Protein AF-A0A3D0Y1K2-F1 (afdb_monomer_lite)

Structure (mmCIF, N/CA/C/O backbone):
data_AF-A0A3D0Y1K2-F1
#
_entry.id   AF-A0A3D0Y1K2-F1
#
loop_
_atom_site.group_PDB
_atom_site.id
_atom_site.type_symbol
_atom_site.label_atom_id
_atom_site.label_alt_id
_atom_site.label_comp_id
_atom_site.label_asym_id
_atom_site.label_entity_id
_atom_site.label_seq_id
_atom_site.pdbx_PDB_ins_code
_atom_site.Cartn_x
_atom_site.Cartn_y
_atom_site.Cartn_z
_atom_site.occupancy
_atom_site.B_iso_or_equiv
_atom_site.auth_seq_id
_atom_site.auth_comp_id
_atom_site.auth_asym_id
_atom_site.auth_atom_id
_atom_site.pdbx_PDB_model_num
ATOM 1 N N . MET A 1 1 ? 32.685 -12.974 -4.811 1.00 42.50 1 MET A N 1
ATOM 2 C CA . MET A 1 1 ? 31.523 -12.061 -4.774 1.00 42.50 1 MET A CA 1
ATOM 3 C C . MET A 1 1 ? 31.584 -11.250 -6.060 1.00 42.50 1 MET A C 1
ATOM 5 O O . MET A 1 1 ? 32.335 -10.287 -6.127 1.00 42.50 1 MET A O 1
ATOM 9 N N . ASP A 1 2 ? 30.944 -11.760 -7.113 1.00 38.69 2 ASP A N 1
ATOM 10 C CA . ASP A 1 2 ? 31.126 -11.332 -8.507 1.00 38.69 2 ASP A CA 1
ATOM 11 C C . ASP A 1 2 ? 30.482 -9.974 -8.818 1.00 38.69 2 ASP A C 1
ATOM 13 O O . ASP A 1 2 ? 29.317 -9.743 -8.491 1.00 38.69 2 ASP A O 1
ATOM 17 N N . GLY A 1 3 ? 31.211 -9.114 -9.543 1.00 36.44 3 GLY A N 1
ATOM 18 C CA . GLY A 1 3 ? 30.801 -7.760 -9.958 1.00 36.44 3 GLY A CA 1
ATOM 19 C C . GLY A 1 3 ? 29.517 -7.667 -10.800 1.00 36.44 3 GLY A C 1
ATOM 20 O O . GLY A 1 3 ? 29.002 -6.575 -11.022 1.00 36.44 3 GLY A O 1
ATOM 21 N N . LYS A 1 4 ? 28.933 -8.802 -11.200 1.00 31.61 4 LYS A N 1
ATOM 22 C CA . LYS A 1 4 ? 27.614 -8.866 -11.850 1.00 31.61 4 LYS A CA 1
ATOM 23 C C . LYS A 1 4 ? 26.463 -8.522 -10.896 1.00 31.61 4 LYS A C 1
ATOM 25 O O . LYS A 1 4 ? 25.456 -7.969 -11.329 1.00 31.61 4 LYS A O 1
ATOM 30 N N . TYR A 1 5 ? 26.610 -8.806 -9.597 1.00 30.00 5 TYR A N 1
ATOM 31 C CA . TYR A 1 5 ? 25.594 -8.463 -8.593 1.00 30.00 5 TYR A CA 1
ATOM 32 C C . TYR A 1 5 ? 25.534 -6.955 -8.327 1.00 30.00 5 TYR A C 1
ATOM 34 O O . TYR A 1 5 ? 24.444 -6.418 -8.156 1.00 30.00 5 TYR A O 1
ATOM 42 N N . SER A 1 6 ? 26.670 -6.250 -8.355 1.00 34.78 6 SER A N 1
ATOM 43 C CA . SER A 1 6 ? 26.708 -4.790 -8.189 1.00 34.78 6 SER A CA 1
ATOM 44 C C . SER A 1 6 ? 26.124 -4.036 -9.384 1.00 34.78 6 SER A C 1
ATOM 46 O O . SER A 1 6 ? 25.483 -3.006 -9.191 1.00 34.78 6 SER A O 1
ATOM 48 N N . GLU A 1 7 ? 26.287 -4.550 -10.607 1.00 32.88 7 GLU A N 1
ATOM 49 C CA . GLU A 1 7 ? 25.698 -3.947 -11.811 1.00 32.88 7 GLU A CA 1
ATOM 50 C C . GLU A 1 7 ? 24.175 -4.121 -11.849 1.00 32.88 7 GLU A C 1
ATOM 52 O O . GLU A 1 7 ? 23.456 -3.154 -12.095 1.00 32.88 7 GLU A O 1
ATOM 57 N N . LEU A 1 8 ? 23.662 -5.313 -11.516 1.00 29.84 8 LEU A N 1
ATOM 58 C CA . LEU A 1 8 ? 22.218 -5.555 -11.397 1.00 29.84 8 LEU A CA 1
ATOM 59 C C . LEU A 1 8 ? 21.585 -4.733 -10.265 1.00 29.84 8 LEU A C 1
ATOM 61 O O . LEU A 1 8 ? 20.495 -4.189 -10.441 1.00 29.84 8 LEU A O 1
ATOM 65 N N . PHE A 1 9 ? 22.282 -4.584 -9.134 1.00 35.34 9 PHE A N 1
ATOM 66 C CA . PHE A 1 9 ? 21.847 -3.732 -8.025 1.00 35.34 9 PHE A CA 1
ATOM 67 C C . PHE A 1 9 ? 21.816 -2.250 -8.431 1.00 35.34 9 PHE A C 1
ATOM 69 O O . PHE A 1 9 ? 20.840 -1.551 -8.164 1.00 35.34 9 PHE A O 1
ATOM 76 N N . GLY A 1 10 ? 22.838 -1.782 -9.154 1.00 33.09 10 GLY A N 1
ATOM 77 C CA . GLY A 1 10 ? 22.889 -0.430 -9.709 1.00 33.09 10 GLY A CA 1
ATOM 78 C C . GLY A 1 10 ? 21.760 -0.156 -10.704 1.00 33.09 10 GLY A C 1
ATOM 79 O O . GLY A 1 10 ? 21.076 0.859 -10.584 1.00 33.09 10 GLY A O 1
ATOM 80 N N . ILE A 1 11 ? 21.500 -1.079 -11.635 1.00 39.59 11 ILE A N 1
ATOM 81 C CA . ILE A 1 11 ? 20.407 -0.962 -12.613 1.00 39.59 11 ILE A CA 1
ATOM 82 C C . ILE A 1 11 ? 19.048 -0.967 -11.903 1.00 39.59 11 ILE A C 1
ATOM 84 O O . ILE A 1 11 ? 18.224 -0.097 -12.178 1.00 39.59 11 ILE A O 1
ATOM 88 N N . TYR A 1 12 ? 18.816 -1.866 -10.941 1.00 42.97 12 TYR A N 1
ATOM 89 C CA . TYR A 1 12 ? 17.579 -1.896 -10.150 1.00 42.97 12 TYR A CA 1
ATOM 90 C C . TYR A 1 12 ? 17.333 -0.573 -9.412 1.00 42.97 12 TYR A C 1
ATOM 92 O O . TYR A 1 12 ? 16.248 0.002 -9.514 1.00 42.97 12 TYR A O 1
ATOM 100 N N . HIS A 1 13 ? 18.353 -0.034 -8.739 1.00 47.56 13 HIS A N 1
ATOM 101 C CA . HIS A 1 13 ? 18.246 1.240 -8.031 1.00 47.56 13 HIS A CA 1
ATOM 102 C C . HIS A 1 13 ? 18.029 2.425 -8.974 1.00 47.56 13 HIS A C 1
ATOM 104 O O . HIS A 1 13 ? 17.196 3.281 -8.684 1.00 47.56 13 HIS A O 1
ATOM 110 N N . VAL A 1 14 ? 18.713 2.471 -10.118 1.00 53.94 14 VAL A N 1
ATOM 111 C CA . VAL A 1 14 ? 18.511 3.524 -11.124 1.00 53.94 14 VAL A CA 1
ATOM 112 C C . VAL A 1 14 ? 17.101 3.451 -11.706 1.00 53.94 14 VAL A C 1
ATOM 114 O O . VAL A 1 14 ? 16.451 4.484 -11.835 1.00 53.94 14 VAL A O 1
ATOM 117 N N . THR A 1 15 ? 16.582 2.253 -11.978 1.00 55.91 15 THR A N 1
ATOM 118 C CA . THR A 1 15 ? 15.225 2.065 -12.517 1.00 55.91 15 THR A CA 1
ATOM 119 C C . THR A 1 15 ? 14.158 2.425 -11.480 1.00 55.91 15 THR A C 1
ATOM 121 O O . THR A 1 15 ? 13.208 3.129 -11.811 1.00 55.91 15 THR A O 1
ATOM 124 N N . LYS A 1 16 ? 14.351 2.046 -10.207 1.00 58.00 16 LYS A N 1
ATOM 125 C CA . LYS A 1 16 ? 13.489 2.436 -9.077 1.00 58.00 16 LYS A CA 1
ATOM 126 C C . LYS A 1 16 ? 13.491 3.950 -8.864 1.00 58.00 16 LYS A C 1
ATOM 128 O O . LYS A 1 16 ? 12.425 4.542 -8.742 1.00 58.00 16 LYS A O 1
ATOM 133 N N . ILE A 1 17 ? 14.662 4.592 -8.885 1.00 59.19 17 ILE A N 1
ATOM 134 C CA . ILE A 1 17 ? 14.792 6.051 -8.750 1.00 59.19 17 ILE A CA 1
ATOM 135 C C . ILE A 1 17 ? 14.181 6.766 -9.954 1.00 59.19 17 ILE A C 1
ATOM 137 O O . ILE A 1 17 ? 13.518 7.777 -9.770 1.00 59.19 17 ILE A O 1
ATOM 141 N N . LEU A 1 18 ? 14.381 6.277 -11.178 1.00 57.16 18 LEU A N 1
ATOM 142 C CA . LEU A 1 18 ? 13.796 6.880 -12.376 1.00 57.16 18 LEU A CA 1
ATOM 143 C C . LEU A 1 18 ? 12.280 6.709 -12.408 1.00 57.16 18 LEU A C 1
ATOM 145 O O . LEU A 1 18 ? 11.594 7.669 -12.736 1.00 57.16 18 LEU A O 1
ATOM 149 N N . PHE A 1 19 ? 11.749 5.546 -12.024 1.00 61.31 19 PHE A N 1
ATOM 150 C CA . PHE A 1 19 ? 10.309 5.325 -11.904 1.00 61.31 19 PHE A CA 1
ATOM 151 C C . PHE A 1 19 ? 9.715 6.220 -10.817 1.00 61.31 19 PHE A C 1
ATOM 153 O O . PHE A 1 19 ? 8.786 6.971 -11.088 1.00 61.31 19 PHE A O 1
ATOM 160 N N . GLN A 1 20 ? 10.314 6.232 -9.625 1.00 57.66 20 GLN A N 1
ATOM 161 C CA . GLN A 1 20 ? 9.887 7.088 -8.525 1.00 57.66 20 GLN A CA 1
ATOM 162 C C . GLN A 1 20 ? 9.961 8.573 -8.905 1.00 57.66 20 GLN A C 1
ATOM 164 O O . GLN A 1 20 ? 8.974 9.275 -8.741 1.00 57.66 20 GLN A O 1
ATOM 169 N N . LYS A 1 21 ? 11.052 9.037 -9.530 1.00 60.78 21 LYS A N 1
ATOM 170 C CA . LYS A 1 21 ? 11.165 10.410 -10.052 1.00 60.78 21 LYS A CA 1
ATOM 171 C C . LYS A 1 21 ? 10.165 10.703 -11.161 1.00 60.78 21 LYS A C 1
ATOM 173 O O . LYS A 1 21 ? 9.734 11.838 -11.280 1.00 60.78 21 LYS A O 1
ATOM 178 N N . THR A 1 22 ? 9.825 9.727 -11.997 1.00 56.78 22 THR A N 1
ATOM 179 C CA . THR A 1 22 ? 8.856 9.898 -13.089 1.00 56.78 22 THR A CA 1
ATOM 180 C C . THR A 1 22 ? 7.454 10.039 -12.519 1.00 56.78 22 THR A C 1
ATOM 182 O O . THR A 1 22 ? 6.748 10.968 -12.876 1.00 56.78 22 THR A O 1
ATOM 185 N N . ILE A 1 23 ? 7.090 9.198 -11.561 1.00 54.88 23 ILE A N 1
ATOM 186 C CA . ILE A 1 23 ? 5.836 9.280 -10.818 1.00 54.88 23 ILE A CA 1
ATOM 187 C C . ILE A 1 23 ? 5.748 10.581 -10.007 1.00 54.88 23 ILE A C 1
ATOM 189 O O . ILE A 1 23 ? 4.752 11.289 -10.106 1.00 54.88 23 ILE A O 1
ATOM 193 N N . GLU A 1 24 ? 6.788 10.932 -9.244 1.00 51.69 24 GLU A N 1
ATOM 194 C CA . GLU A 1 24 ? 6.860 12.179 -8.467 1.00 51.69 24 GLU A CA 1
ATOM 195 C C . GLU A 1 24 ? 6.761 13.408 -9.381 1.00 51.69 24 GLU A C 1
ATOM 197 O O . GLU A 1 24 ? 6.113 14.391 -9.030 1.00 51.69 24 GLU A O 1
ATOM 202 N N . ARG A 1 25 ? 7.357 13.341 -10.579 1.00 50.62 25 ARG A N 1
ATOM 203 C CA . ARG A 1 25 ? 7.307 14.404 -11.593 1.00 50.62 25 ARG A CA 1
ATOM 204 C C . ARG A 1 25 ? 5.973 14.471 -12.332 1.00 50.62 25 ARG A C 1
ATOM 206 O O . ARG A 1 25 ? 5.606 15.550 -12.785 1.00 50.62 25 ARG A O 1
ATOM 213 N N . ILE A 1 26 ? 5.268 13.351 -12.468 1.00 49.97 26 ILE A N 1
ATOM 214 C CA . ILE A 1 26 ? 3.915 13.309 -13.029 1.00 49.97 26 ILE A CA 1
ATOM 215 C C . ILE A 1 26 ? 2.890 13.764 -11.971 1.00 49.97 26 ILE A C 1
ATOM 217 O O . ILE A 1 26 ? 1.889 14.373 -12.329 1.00 49.97 26 ILE A O 1
ATOM 221 N N . GLY A 1 27 ? 3.190 13.621 -10.678 1.00 44.34 27 GLY A N 1
ATOM 222 C CA . GLY A 1 27 ? 2.436 14.226 -9.582 1.00 44.34 27 GLY A CA 1
ATOM 223 C C . GLY A 1 27 ? 1.084 13.561 -9.300 1.00 44.34 27 GLY A C 1
ATOM 224 O O . GLY A 1 27 ? 0.522 12.833 -10.118 1.00 44.34 27 GLY A O 1
ATOM 225 N N . LYS A 1 28 ? 0.534 13.853 -8.114 1.00 48.94 28 LYS A N 1
ATOM 226 C CA . LYS A 1 28 ? -0.783 13.382 -7.631 1.00 48.94 28 LYS A CA 1
ATOM 227 C C . LYS A 1 28 ? -1.957 13.816 -8.529 1.00 48.94 28 LYS A C 1
ATOM 229 O O . LYS A 1 28 ? -3.050 13.277 -8.412 1.00 48.94 28 LYS A O 1
ATOM 234 N N . GLU A 1 29 ? -1.729 14.811 -9.384 1.00 49.06 29 GLU A N 1
ATOM 235 C CA . GLU A 1 29 ? -2.729 15.427 -10.262 1.00 49.06 29 GLU A CA 1
ATOM 236 C C . GLU A 1 29 ? -2.992 14.621 -11.542 1.00 49.06 29 GLU A C 1
ATOM 238 O O . GLU A 1 29 ? -4.032 14.808 -12.163 1.00 49.06 29 GLU A O 1
ATOM 243 N N . ASN A 1 30 ? -2.089 13.709 -11.921 1.00 52.59 30 ASN A N 1
ATOM 244 C CA . ASN A 1 30 ? -2.164 12.994 -13.201 1.00 52.59 30 ASN A CA 1
ATOM 245 C C . ASN A 1 30 ? -2.445 11.489 -13.079 1.00 52.59 30 ASN A C 1
ATOM 247 O O . ASN A 1 30 ? -2.667 10.838 -14.097 1.00 52.59 30 ASN A O 1
ATOM 251 N N . PHE A 1 31 ? -2.441 10.927 -11.868 1.00 59.47 31 PHE A N 1
ATOM 252 C CA . PHE A 1 31 ? -2.806 9.529 -11.644 1.00 59.47 31 PHE A CA 1
ATOM 253 C C . PHE A 1 31 ? -3.871 9.438 -10.562 1.00 59.47 31 PHE A C 1
ATOM 255 O O . PHE A 1 31 ? -3.573 9.414 -9.367 1.00 59.47 31 PHE A O 1
ATOM 262 N N . ASP A 1 32 ? -5.127 9.401 -10.998 1.00 75.00 32 ASP A N 1
ATOM 263 C CA . ASP A 1 32 ? -6.235 9.068 -10.121 1.00 75.00 32 ASP A CA 1
ATOM 264 C C . ASP A 1 32 ? -6.125 7.612 -9.626 1.00 75.00 32 ASP A C 1
ATOM 266 O O . ASP A 1 32 ? -5.376 6.783 -10.153 1.00 75.00 32 ASP A O 1
ATOM 270 N N . TYR A 1 33 ? -6.870 7.315 -8.564 1.00 82.88 33 TYR A N 1
ATOM 271 C CA . TYR A 1 33 ? -6.833 6.016 -7.899 1.00 82.88 33 TYR A CA 1
ATOM 272 C C . TYR A 1 33 ? -7.187 4.854 -8.841 1.00 82.88 33 TYR A C 1
ATOM 274 O O . TYR A 1 33 ? -6.547 3.806 -8.762 1.00 82.88 33 TYR A O 1
ATOM 282 N N . ASP A 1 34 ? -8.143 5.042 -9.752 1.00 85.44 34 ASP A N 1
ATOM 283 C CA . ASP A 1 34 ? -8.619 3.982 -10.644 1.00 85.44 34 ASP A CA 1
ATOM 284 C C . ASP A 1 34 ? -7.578 3.682 -11.732 1.00 85.44 34 ASP A C 1
ATOM 286 O O . ASP A 1 34 ? -7.300 2.519 -12.033 1.00 85.44 34 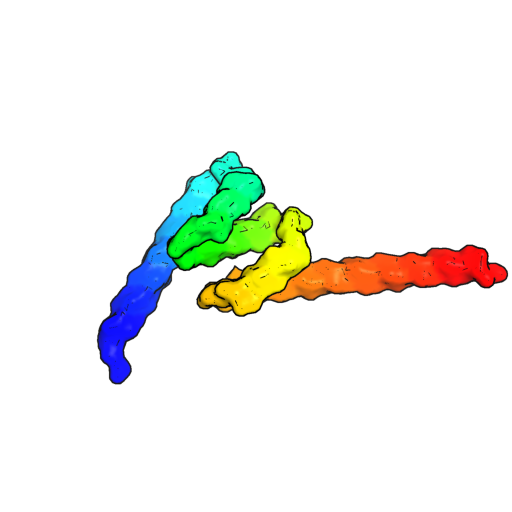ASP A O 1
ATOM 290 N N . THR A 1 35 ? -6.904 4.717 -12.242 1.00 80.50 35 THR A N 1
ATOM 291 C CA . THR A 1 35 ? -5.756 4.554 -13.145 1.00 80.50 35 THR A CA 1
ATOM 292 C C . THR A 1 35 ? -4.622 3.762 -12.481 1.00 80.50 35 THR A C 1
ATOM 294 O O . THR A 1 35 ? -4.037 2.869 -13.098 1.00 80.50 35 THR A O 1
ATOM 297 N N . LEU A 1 36 ? -4.322 4.037 -11.206 1.00 82.25 36 LEU A N 1
ATOM 298 C CA . LEU A 1 36 ? -3.302 3.293 -10.458 1.00 82.25 36 LEU A CA 1
ATOM 299 C C . LEU A 1 36 ? -3.699 1.834 -10.208 1.00 82.25 36 LEU A C 1
ATOM 301 O O .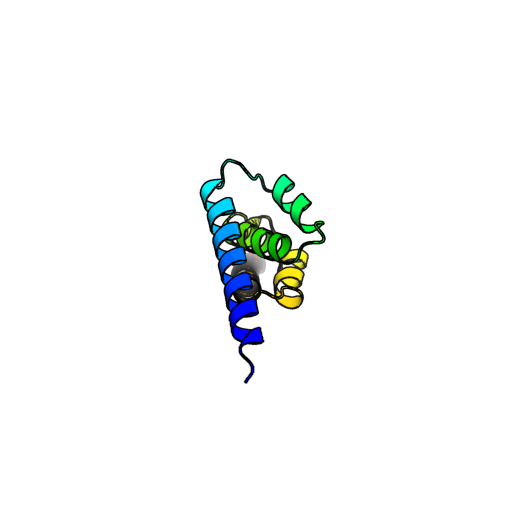 LEU A 1 36 ? -2.831 0.964 -10.262 1.00 82.25 36 LEU A O 1
ATOM 305 N N . LEU A 1 37 ? -4.982 1.542 -9.975 1.00 87.44 37 LEU A N 1
ATOM 306 C CA . LEU A 1 37 ? -5.454 0.158 -9.883 1.00 87.44 37 LEU A CA 1
ATOM 307 C C . LEU A 1 37 ? -5.194 -0.612 -11.180 1.00 87.44 37 LEU A C 1
ATOM 309 O O . LEU A 1 37 ? -4.720 -1.743 -11.117 1.00 87.44 37 LEU A O 1
ATOM 313 N N . GLY A 1 38 ? -5.404 0.016 -12.341 1.00 81.25 38 GLY A N 1
ATOM 314 C CA . GLY A 1 38 ? -5.094 -0.596 -13.637 1.00 81.25 38 GLY A CA 1
ATOM 315 C C . GLY A 1 38 ? -3.619 -0.991 -13.787 1.00 81.25 38 GLY A C 1
ATOM 316 O O . GLY A 1 38 ? -3.304 -2.023 -14.377 1.00 81.25 38 GLY A O 1
ATOM 317 N N . PHE A 1 39 ? -2.689 -0.235 -13.195 1.00 80.50 39 PHE A N 1
ATOM 318 C CA . PHE A 1 39 ? -1.267 -0.595 -13.224 1.00 80.50 39 PHE A CA 1
ATOM 319 C C . PHE A 1 39 ? -0.909 -1.803 -12.353 1.00 80.50 39 PHE A C 1
ATOM 321 O O . PHE A 1 39 ? 0.136 -2.412 -12.590 1.00 80.50 39 PHE A O 1
ATOM 328 N N . LEU A 1 40 ? -1.755 -2.196 -11.393 1.00 84.50 40 LEU A N 1
ATOM 329 C CA . LEU A 1 40 ? -1.542 -3.412 -10.601 1.00 84.50 40 LEU A CA 1
ATOM 330 C C . LEU A 1 40 ? -1.750 -4.702 -11.410 1.00 84.50 40 LEU A C 1
ATOM 332 O O . LEU A 1 40 ? -1.293 -5.759 -10.984 1.00 84.50 40 LEU A O 1
ATOM 336 N N . GLU A 1 41 ? -2.383 -4.624 -12.582 1.00 81.50 41 GLU A N 1
ATOM 337 C CA . GLU A 1 41 ? -2.538 -5.754 -13.510 1.00 81.50 41 GLU A CA 1
ATOM 338 C C . GLU A 1 41 ? -1.338 -5.906 -14.464 1.00 81.50 41 GLU A C 1
ATOM 340 O O . GLU A 1 41 ? -1.279 -6.828 -15.279 1.00 81.50 41 GLU A O 1
ATOM 345 N N . HIS A 1 42 ? -0.355 -5.005 -14.388 1.00 78.69 42 HIS A N 1
ATOM 346 C CA . HIS A 1 42 ? 0.781 -5.007 -15.298 1.00 78.69 42 HIS A CA 1
ATOM 347 C C . HIS A 1 42 ? 1.818 -6.082 -14.928 1.00 78.69 42 HIS A C 1
ATOM 349 O O . HIS A 1 42 ? 2.248 -6.200 -13.787 1.00 78.69 42 HIS A O 1
ATOM 355 N N . ASN A 1 43 ? 2.372 -6.785 -15.918 1.00 73.00 43 ASN A N 1
ATOM 356 C CA . ASN A 1 43 ? 3.365 -7.854 -15.700 1.00 73.00 43 ASN A CA 1
ATOM 357 C C . ASN A 1 43 ? 4.791 -7.370 -15.351 1.00 73.00 43 ASN A C 1
ATOM 359 O O . ASN A 1 43 ? 5.737 -8.156 -15.366 1.00 73.00 43 ASN A O 1
ATOM 363 N N . ASN A 1 44 ? 4.988 -6.075 -15.088 1.00 81.31 44 ASN A N 1
ATOM 364 C CA . ASN A 1 44 ? 6.319 -5.512 -14.849 1.00 81.31 44 ASN A CA 1
ATOM 365 C C . ASN A 1 44 ? 6.491 -5.257 -13.354 1.00 81.31 44 ASN A C 1
ATOM 367 O O . ASN A 1 44 ? 5.830 -4.384 -12.798 1.00 81.31 44 ASN A O 1
ATOM 371 N N . SER A 1 45 ? 7.407 -5.988 -12.719 1.00 78.12 45 SER A N 1
ATOM 372 C CA . SER A 1 45 ? 7.625 -5.909 -11.274 1.00 78.12 45 SER A CA 1
ATOM 373 C C . SER A 1 45 ? 7.973 -4.498 -10.794 1.00 78.12 45 SER A C 1
ATOM 375 O O . SER A 1 45 ? 7.446 -4.063 -9.779 1.00 78.12 45 SER A O 1
ATOM 377 N N . SER A 1 46 ? 8.785 -3.733 -11.529 1.00 77.44 46 SER A N 1
ATOM 378 C CA . SER A 1 46 ? 9.127 -2.356 -11.144 1.00 77.44 46 SER A CA 1
ATOM 379 C C . SER A 1 46 ? 7.923 -1.413 -11.193 1.00 77.44 46 SER A C 1
ATOM 381 O O . SER A 1 46 ? 7.775 -0.570 -10.308 1.00 77.44 46 SER A O 1
ATOM 383 N N . VAL A 1 47 ? 7.048 -1.575 -12.191 1.00 76.31 47 VAL A N 1
ATOM 384 C CA . VAL A 1 47 ? 5.789 -0.817 -12.289 1.00 76.31 47 VAL A CA 1
ATOM 385 C C . VAL A 1 47 ? 4.857 -1.190 -11.140 1.00 76.31 47 VAL A C 1
ATOM 387 O O . VAL A 1 47 ? 4.296 -0.295 -10.512 1.00 76.31 47 VAL A O 1
ATOM 390 N N . LEU A 1 48 ? 4.745 -2.481 -10.812 1.00 84.75 48 LEU A N 1
ATOM 391 C CA . LEU A 1 48 ? 3.921 -2.959 -9.702 1.00 84.75 48 LEU A CA 1
ATOM 392 C C . LEU A 1 48 ? 4.386 -2.377 -8.366 1.00 84.75 48 LEU A C 1
ATOM 394 O O . LEU A 1 48 ? 3.580 -1.785 -7.651 1.00 84.75 48 LEU A O 1
ATOM 398 N N . GLU A 1 49 ? 5.677 -2.481 -8.040 1.00 84.81 49 GLU A N 1
ATOM 399 C CA . GLU A 1 49 ? 6.177 -1.989 -6.749 1.00 84.81 49 GLU A CA 1
ATOM 400 C C . GLU A 1 49 ? 6.080 -0.473 -6.620 1.00 84.81 49 GLU A C 1
ATOM 402 O O . GLU A 1 49 ? 5.693 0.050 -5.572 1.00 84.81 49 GLU A O 1
ATOM 407 N N . GLY A 1 50 ? 6.366 0.251 -7.700 1.00 79.00 50 GLY A N 1
ATOM 408 C CA . GLY A 1 50 ? 6.184 1.690 -7.702 1.00 79.00 50 GLY A CA 1
ATOM 409 C C . GLY A 1 50 ? 4.710 2.090 -7.569 1.00 79.00 50 GLY A C 1
ATOM 410 O O . GLY A 1 50 ? 4.394 2.974 -6.778 1.00 79.00 50 GLY A O 1
ATOM 411 N N . THR A 1 51 ? 3.796 1.392 -8.249 1.00 84.19 51 THR A N 1
ATOM 412 C CA . THR A 1 51 ? 2.341 1.601 -8.121 1.00 84.19 51 THR A CA 1
ATOM 413 C C . THR A 1 51 ? 1.859 1.360 -6.693 1.00 84.19 51 THR A C 1
ATOM 415 O O . THR A 1 51 ? 1.184 2.211 -6.113 1.00 84.19 51 THR A O 1
ATOM 418 N N . ARG A 1 52 ? 2.260 0.241 -6.080 1.00 89.75 52 ARG A N 1
ATOM 419 C CA . ARG A 1 52 ? 1.934 -0.085 -4.682 1.00 89.75 52 ARG A CA 1
ATOM 420 C C . ARG A 1 52 ? 2.418 0.994 -3.722 1.00 89.75 52 ARG A C 1
ATOM 422 O O . ARG A 1 52 ? 1.662 1.434 -2.858 1.00 89.75 52 ARG A O 1
ATOM 429 N N . ARG A 1 53 ? 3.657 1.464 -3.899 1.00 87.50 53 ARG A N 1
ATOM 430 C CA . ARG A 1 53 ? 4.239 2.546 -3.093 1.00 87.50 53 ARG A CA 1
ATOM 431 C C . ARG A 1 53 ? 3.410 3.828 -3.177 1.00 87.50 53 ARG A C 1
ATOM 433 O O . ARG A 1 53 ? 3.135 4.433 -2.146 1.00 87.50 53 ARG A O 1
ATOM 440 N N . ILE A 1 54 ? 2.985 4.228 -4.373 1.00 83.38 54 ILE A N 1
ATOM 441 C CA . ILE A 1 54 ? 2.155 5.428 -4.570 1.00 83.38 54 ILE A CA 1
ATOM 442 C C . ILE A 1 54 ? 0.816 5.273 -3.870 1.00 83.38 54 ILE A C 1
ATOM 444 O O . ILE A 1 54 ? 0.404 6.163 -3.130 1.00 83.38 54 ILE A O 1
ATOM 448 N N . LEU A 1 55 ? 0.149 4.139 -4.078 1.00 88.31 55 LEU A N 1
ATOM 449 C CA . LEU A 1 55 ? -1.137 3.858 -3.455 1.00 88.31 55 LEU A CA 1
ATOM 450 C C . LEU A 1 55 ? -1.046 3.943 -1.925 1.00 88.31 55 LEU A C 1
ATOM 452 O O . LEU A 1 55 ? -1.905 4.563 -1.304 1.00 88.31 55 LEU A O 1
ATOM 456 N N . LEU A 1 56 ? 0.020 3.401 -1.331 1.00 89.81 56 LEU A N 1
ATOM 457 C CA . LEU A 1 56 ? 0.273 3.474 0.112 1.00 89.81 56 LEU A CA 1
ATOM 458 C C . LEU A 1 56 ? 0.559 4.902 0.605 1.00 89.81 56 LEU A C 1
ATOM 460 O O . LEU A 1 56 ? 0.111 5.269 1.684 1.00 89.81 56 LEU A O 1
ATOM 464 N N . LEU A 1 57 ? 1.274 5.722 -0.169 1.00 84.38 57 LEU A N 1
ATOM 465 C CA . LEU A 1 57 ? 1.618 7.097 0.222 1.00 84.38 57 LEU A CA 1
ATOM 466 C C . LEU A 1 57 ? 0.472 8.096 0.035 1.00 84.38 57 LEU A C 1
ATOM 468 O O . LEU A 1 57 ? 0.440 9.143 0.684 1.00 84.38 57 LEU A O 1
ATOM 472 N N . HIS A 1 58 ? -0.417 7.842 -0.919 1.00 82.44 58 HIS A N 1
ATOM 473 C CA . HIS A 1 58 ? -1.337 8.862 -1.417 1.00 82.44 58 HIS A CA 1
ATOM 474 C C . HIS A 1 58 ? -2.808 8.527 -1.265 1.00 82.44 58 HIS A C 1
ATOM 476 O O . HIS A 1 58 ? -3.597 9.473 -1.188 1.00 82.44 58 HIS A O 1
ATOM 482 N N . TYR A 1 59 ? -3.135 7.236 -1.206 1.00 88.69 59 TYR A N 1
ATOM 483 C CA . TYR A 1 59 ? -4.489 6.717 -1.045 1.00 88.69 59 TYR A CA 1
ATOM 484 C C . TYR A 1 59 ? -4.569 5.569 -0.015 1.00 88.69 59 TYR A C 1
ATOM 486 O O . TYR A 1 59 ? -5.296 4.594 -0.256 1.00 88.69 59 TYR A O 1
ATOM 494 N N . PRO A 1 60 ? -3.838 5.620 1.122 1.00 89.25 60 PRO A N 1
ATOM 495 C CA . PRO A 1 60 ? -3.832 4.527 2.091 1.00 89.25 60 PRO A CA 1
ATOM 496 C C . PRO A 1 60 ? -5.227 4.214 2.629 1.00 89.25 60 PRO A C 1
ATOM 498 O O . PRO A 1 60 ? -5.497 3.069 2.969 1.00 89.25 60 PRO A O 1
ATOM 501 N N . GLU A 1 61 ? -6.130 5.192 2.686 1.00 91.19 61 GLU A N 1
ATOM 502 C CA . GLU A 1 61 ? -7.514 5.066 3.144 1.00 91.19 61 GLU A CA 1
ATOM 503 C C . GLU A 1 61 ? -8.421 4.311 2.164 1.00 91.19 61 GLU A C 1
ATOM 505 O O . GLU A 1 61 ? -9.375 3.662 2.591 1.00 91.19 61 GLU A O 1
ATOM 510 N N . LYS A 1 62 ? -8.115 4.349 0.861 1.00 94.12 62 LYS A N 1
ATOM 511 C CA . LYS A 1 62 ? -8.916 3.683 -0.179 1.00 94.12 62 LYS A CA 1
ATOM 512 C C . LYS A 1 62 ? -8.551 2.216 -0.365 1.00 94.12 62 LYS A C 1
ATOM 514 O O . LYS A 1 62 ? -9.345 1.445 -0.892 1.00 94.12 62 LYS A O 1
ATOM 519 N N . LEU A 1 63 ? -7.359 1.814 0.072 1.00 94.38 63 LEU A N 1
ATOM 520 C CA . LEU A 1 63 ? -6.908 0.432 -0.045 1.00 94.38 63 LEU A CA 1
ATOM 521 C C . LEU A 1 63 ? -7.759 -0.507 0.817 1.00 94.38 63 LEU A C 1
ATOM 523 O O . LEU A 1 63 ? -8.016 -0.251 1.997 1.00 94.38 63 LEU A O 1
ATOM 527 N N . SER A 1 64 ? -8.187 -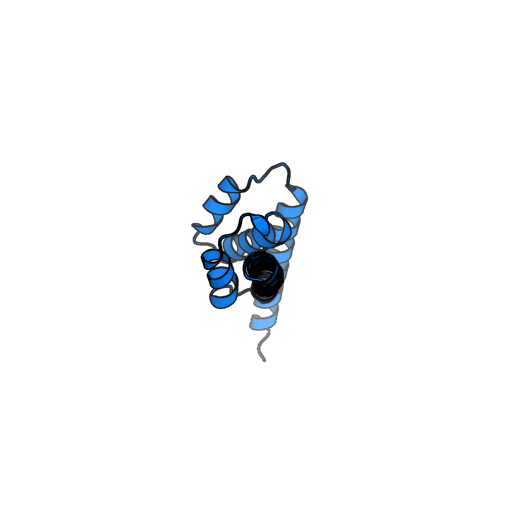1.628 0.241 1.00 95.25 64 SER A N 1
ATOM 528 C CA . SER A 1 64 ? -8.860 -2.672 1.013 1.00 95.25 64 SER A CA 1
ATOM 529 C C . SER A 1 64 ? -7.858 -3.397 1.920 1.00 95.25 64 SER A C 1
ATOM 531 O O . SER A 1 64 ? -6.652 -3.398 1.672 1.00 95.25 64 SER A O 1
ATOM 533 N N . ARG A 1 65 ? -8.350 -4.060 2.974 1.00 94.69 65 ARG A N 1
ATOM 534 C CA . ARG A 1 65 ? -7.493 -4.899 3.832 1.00 94.69 65 ARG A CA 1
ATOM 535 C C . ARG A 1 65 ? -6.779 -5.993 3.046 1.00 94.69 65 ARG A C 1
ATOM 537 O O . ARG A 1 65 ? -5.610 -6.242 3.305 1.00 94.69 65 ARG A O 1
ATOM 544 N N . ASN A 1 66 ? -7.465 -6.604 2.082 1.00 96.25 66 ASN A N 1
ATOM 545 C CA . ASN A 1 66 ? -6.887 -7.660 1.255 1.00 96.25 66 ASN A CA 1
ATOM 546 C C . ASN A 1 66 ? -5.726 -7.122 0.417 1.00 96.25 66 ASN A C 1
ATOM 548 O O . ASN A 1 66 ? -4.659 -7.719 0.431 1.00 96.25 66 ASN A O 1
ATOM 552 N N . MET A 1 67 ? -5.886 -5.948 -0.202 1.00 95.75 67 MET A N 1
ATOM 553 C CA . MET A 1 67 ? -4.794 -5.311 -0.944 1.00 95.75 67 MET A CA 1
ATOM 554 C C . MET A 1 67 ? -3.601 -4.985 -0.044 1.00 95.75 67 MET A C 1
ATOM 556 O O . MET A 1 67 ? -2.459 -5.195 -0.430 1.00 95.75 67 MET A O 1
ATOM 560 N N . LEU A 1 68 ? -3.845 -4.504 1.178 1.00 96.88 68 LEU A N 1
ATOM 561 C CA . LEU A 1 68 ? -2.766 -4.239 2.130 1.00 96.88 68 LEU A CA 1
ATOM 562 C C . LEU A 1 68 ? -2.031 -5.524 2.541 1.00 96.88 68 LEU A C 1
ATOM 564 O O . LEU A 1 68 ? -0.807 -5.510 2.645 1.00 96.88 68 LEU A O 1
ATOM 568 N N . TYR A 1 69 ? -2.744 -6.638 2.732 1.00 96.62 69 TYR A N 1
ATOM 569 C CA . TYR A 1 69 ? -2.107 -7.936 2.973 1.00 96.62 69 TYR A CA 1
ATOM 570 C C . TYR A 1 69 ? -1.306 -8.416 1.763 1.00 96.62 69 TYR A C 1
ATOM 572 O O . TYR A 1 69 ? -0.164 -8.826 1.931 1.00 96.62 69 TYR A O 1
ATOM 580 N N . GLU A 1 70 ? -1.840 -8.291 0.549 1.00 95.56 70 GLU A N 1
ATOM 581 C CA . GLU A 1 70 ? -1.102 -8.617 -0.675 1.00 95.56 70 GLU A CA 1
ATOM 582 C C . GLU A 1 70 ? 0.170 -7.776 -0.809 1.00 95.56 70 GLU A C 1
ATOM 584 O O . GLU A 1 70 ? 1.233 -8.303 -1.125 1.00 95.56 70 GLU A O 1
ATOM 589 N N . PHE A 1 71 ? 0.104 -6.475 -0.520 1.00 95.00 71 PHE A N 1
ATOM 590 C CA . PHE A 1 71 ? 1.271 -5.596 -0.598 1.00 95.00 71 PHE A CA 1
ATOM 591 C C . PHE A 1 71 ? 2.305 -5.940 0.478 1.00 95.00 71 PHE A C 1
ATOM 593 O O . PHE A 1 71 ? 3.502 -5.842 0.225 1.00 95.00 71 PHE A O 1
ATOM 600 N N . ARG A 1 72 ? 1.863 -6.371 1.663 1.00 95.88 72 ARG A N 1
ATOM 601 C CA . ARG A 1 72 ? 2.748 -6.828 2.739 1.00 95.88 72 ARG A CA 1
ATOM 602 C C . ARG A 1 72 ? 3.412 -8.168 2.417 1.00 95.88 72 ARG A C 1
ATOM 604 O O . ARG A 1 72 ? 4.598 -8.326 2.676 1.00 95.88 72 ARG A O 1
ATOM 611 N N . ASP A 1 73 ? 2.656 -9.117 1.876 1.00 93.31 73 ASP A N 1
ATOM 612 C CA . ASP A 1 73 ? 3.084 -10.517 1.785 1.00 93.31 73 ASP A CA 1
ATOM 613 C C . ASP A 1 73 ? 3.727 -10.864 0.438 1.00 93.31 73 ASP A C 1
ATOM 615 O O . ASP A 1 73 ? 4.565 -11.761 0.372 1.00 93.31 73 ASP A O 1
ATOM 619 N N . LEU A 1 74 ? 3.336 -10.173 -0.639 1.00 89.56 74 LEU A N 1
ATOM 620 C CA . LEU A 1 74 ? 3.705 -10.530 -2.015 1.00 89.56 74 LEU A CA 1
ATOM 621 C C . LEU A 1 74 ? 4.612 -9.500 -2.698 1.00 89.56 74 LEU A C 1
ATOM 623 O O . LEU A 1 74 ? 5.096 -9.748 -3.802 1.00 89.56 74 LEU A O 1
ATOM 627 N N . SER A 1 75 ? 4.832 -8.339 -2.081 1.00 86.19 75 SER A N 1
ATOM 628 C CA . SER A 1 75 ? 5.779 -7.343 -2.589 1.00 86.19 75 SER A CA 1
ATOM 629 C C . SER A 1 75 ? 7.216 -7.852 -2.494 1.00 86.19 75 SER A C 1
ATOM 631 O O . SER A 1 75 ? 7.598 -8.439 -1.486 1.00 86.19 75 SER A O 1
ATOM 633 N N . GLY A 1 76 ? 8.038 -7.583 -3.508 1.00 84.56 76 GLY A N 1
ATOM 634 C CA . GLY A 1 76 ? 9.494 -7.739 -3.434 1.00 84.56 76 GLY A CA 1
ATOM 635 C C . GLY A 1 76 ? 10.214 -6.516 -2.849 1.00 84.56 76 GLY A C 1
ATOM 636 O O . GLY A 1 76 ? 11.423 -6.565 -2.621 1.00 84.56 76 GLY A O 1
ATOM 637 N N . ASP A 1 77 ? 9.500 -5.410 -2.617 1.00 85.19 77 ASP A N 1
ATOM 638 C CA . ASP A 1 77 ? 10.034 -4.166 -2.060 1.00 85.19 77 ASP A CA 1
ATOM 639 C C . ASP A 1 77 ? 9.738 -4.065 -0.555 1.00 85.19 77 ASP A C 1
ATOM 641 O O . ASP A 1 77 ? 8.592 -3.883 -0.137 1.00 85.19 77 ASP A O 1
ATOM 645 N N . TYR A 1 78 ? 10.796 -4.137 0.256 1.00 85.19 78 TYR A N 1
ATOM 646 C CA . TYR A 1 78 ? 10.730 -4.055 1.718 1.00 85.19 78 TYR A CA 1
ATOM 647 C C . TYR A 1 78 ? 10.045 -2.779 2.230 1.00 85.19 78 TYR A C 1
ATOM 649 O O . TYR A 1 78 ? 9.319 -2.817 3.226 1.00 85.19 78 TYR A O 1
ATOM 657 N N . ASP A 1 79 ? 10.223 -1.651 1.539 1.00 85.88 79 ASP A N 1
ATOM 658 C CA . ASP A 1 79 ? 9.583 -0.401 1.950 1.00 85.88 79 ASP A CA 1
ATOM 659 C C . ASP A 1 79 ? 8.063 -0.508 1.778 1.00 85.88 79 ASP A C 1
ATOM 661 O O . ASP A 1 79 ? 7.309 -0.091 2.653 1.00 85.88 79 ASP A O 1
ATOM 665 N N . VAL A 1 80 ? 7.606 -1.106 0.668 1.00 89.69 80 VAL A N 1
ATOM 666 C CA . VAL A 1 80 ? 6.178 -1.351 0.393 1.00 89.69 80 VAL A CA 1
ATOM 667 C C . VAL A 1 80 ? 5.591 -2.272 1.455 1.00 89.69 80 VAL A C 1
ATOM 669 O O . VAL A 1 80 ? 4.527 -1.967 1.991 1.00 89.69 80 VAL A O 1
ATOM 672 N N . GLN A 1 81 ? 6.302 -3.345 1.811 1.00 94.94 81 GLN A N 1
ATOM 673 C CA . GLN A 1 81 ? 5.857 -4.257 2.863 1.00 94.94 81 GLN A CA 1
ATOM 674 C C . GLN A 1 81 ? 5.707 -3.537 4.211 1.00 94.94 81 GLN A C 1
ATOM 676 O O . GLN A 1 81 ? 4.686 -3.673 4.886 1.00 94.94 81 GLN A O 1
ATOM 681 N N . THR A 1 82 ? 6.705 -2.727 4.575 1.00 92.31 82 THR A N 1
ATOM 682 C CA . THR A 1 82 ? 6.735 -1.973 5.837 1.00 92.31 82 THR A CA 1
ATOM 683 C C . THR A 1 82 ? 5.626 -0.922 5.890 1.00 92.31 82 THR A C 1
ATOM 685 O O . THR A 1 82 ? 4.924 -0.816 6.894 1.00 92.31 82 THR A O 1
ATOM 688 N N . MET A 1 83 ? 5.412 -0.178 4.802 1.00 90.00 83 MET A N 1
ATOM 689 C CA . MET A 1 83 ? 4.320 0.794 4.705 1.00 90.00 83 MET A CA 1
ATOM 690 C C . MET A 1 83 ? 2.949 0.114 4.793 1.00 90.00 83 MET A C 1
ATOM 692 O O . MET A 1 83 ? 2.084 0.581 5.530 1.00 90.00 83 MET A O 1
ATOM 696 N N . ALA A 1 84 ? 2.748 -1.005 4.091 1.00 95.44 84 ALA A N 1
ATOM 697 C CA . ALA A 1 84 ? 1.494 -1.753 4.144 1.00 95.44 84 ALA A CA 1
ATOM 698 C C . ALA A 1 84 ? 1.195 -2.277 5.557 1.00 95.44 84 ALA A C 1
ATOM 700 O O . ALA A 1 84 ? 0.057 -2.178 6.023 1.00 95.44 84 ALA A O 1
ATOM 701 N N . LEU A 1 85 ? 2.217 -2.775 6.261 1.00 95.38 85 LEU A N 1
ATOM 702 C CA . LEU A 1 85 ? 2.100 -3.166 7.663 1.00 95.38 85 LEU A CA 1
ATOM 703 C C . LEU A 1 85 ? 1.713 -1.976 8.553 1.00 95.38 85 LEU A C 1
ATOM 705 O O . LEU A 1 85 ? 0.772 -2.101 9.332 1.00 95.38 85 LEU A O 1
ATOM 709 N N . GLY A 1 86 ? 2.369 -0.823 8.392 1.00 95.25 86 GLY A N 1
ATOM 710 C CA . GLY A 1 86 ? 2.041 0.390 9.147 1.00 95.25 86 GLY A CA 1
ATOM 711 C C . GLY A 1 86 ? 0.576 0.809 8.980 1.00 95.25 86 GLY A C 1
ATOM 712 O O . GLY A 1 86 ? -0.124 1.022 9.968 1.00 95.25 86 GLY A O 1
ATOM 713 N N . VAL A 1 87 ? 0.063 0.813 7.744 1.00 94.88 87 VAL A N 1
ATOM 714 C CA . VAL A 1 87 ? -1.353 1.130 7.474 1.00 94.88 87 VAL A CA 1
ATOM 715 C C . VAL A 1 87 ? -2.298 0.108 8.128 1.00 94.88 87 VAL A C 1
ATOM 717 O O . VAL A 1 87 ? -3.351 0.478 8.653 1.00 94.88 87 VAL A O 1
ATOM 720 N N . LEU A 1 88 ? -1.953 -1.184 8.120 1.00 95.56 88 LEU A N 1
ATOM 721 C CA . LEU A 1 88 ? -2.747 -2.226 8.786 1.00 95.56 88 LEU A CA 1
ATOM 722 C C . LEU A 1 88 ? -2.791 -2.036 10.309 1.00 95.56 88 LEU A C 1
ATOM 724 O O . LEU A 1 88 ? -3.853 -2.195 10.916 1.00 95.56 88 LEU A O 1
ATOM 728 N N . GLU A 1 89 ? -1.661 -1.693 10.922 1.00 93.31 89 GLU A N 1
ATOM 729 C CA . GLU A 1 89 ? -1.565 -1.448 12.362 1.00 93.31 89 GLU A CA 1
ATOM 730 C C . GLU A 1 89 ? -2.359 -0.208 12.781 1.00 93.31 89 GLU A C 1
ATOM 732 O O . GLU A 1 89 ? -3.139 -0.278 13.732 1.00 93.31 89 GLU A O 1
ATOM 737 N N . GLU A 1 90 ? -2.253 0.893 12.032 1.00 91.38 90 GLU A N 1
ATOM 738 C CA . GLU A 1 90 ? -3.037 2.107 12.279 1.00 91.38 90 GLU A CA 1
ATOM 739 C C . GLU A 1 90 ? -4.544 1.830 12.248 1.00 91.38 90 GLU A C 1
ATOM 741 O O . GLU A 1 90 ? -5.277 2.247 13.150 1.00 91.38 90 GLU A O 1
ATOM 746 N N . ARG A 1 91 ? -5.016 1.065 11.256 1.00 91.38 91 ARG A N 1
ATOM 7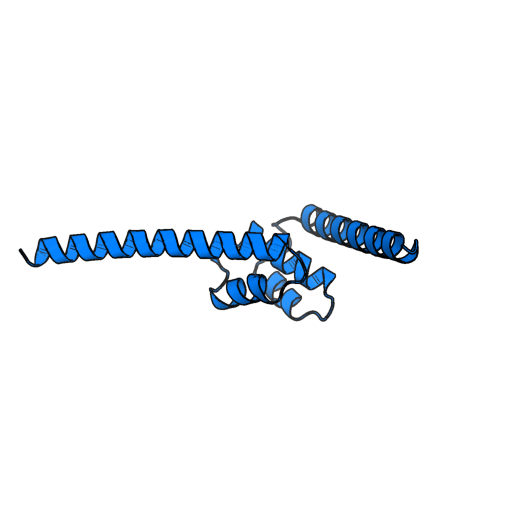47 C CA . ARG A 1 91 ? -6.433 0.675 11.159 1.00 91.38 91 ARG A CA 1
ATOM 748 C C . ARG A 1 91 ? -6.876 -0.182 12.339 1.00 91.38 91 ARG A C 1
ATOM 750 O O . ARG A 1 91 ? -7.958 0.036 12.878 1.00 91.38 91 ARG A O 1
ATOM 757 N N . LYS A 1 92 ? -6.040 -1.128 12.773 1.00 91.00 92 LYS A N 1
ATOM 758 C CA . LYS A 1 92 ? -6.335 -1.963 13.944 1.00 91.00 92 LYS A CA 1
ATOM 759 C C . LYS A 1 92 ? -6.473 -1.117 15.211 1.00 91.00 92 LYS A C 1
ATOM 761 O O . LYS A 1 92 ? -7.433 -1.292 15.954 1.00 91.00 92 LYS A O 1
ATOM 766 N N . VAL A 1 93 ? -5.562 -0.168 15.432 1.00 88.81 93 VAL A N 1
ATOM 767 C CA . VAL A 1 93 ? -5.624 0.745 16.586 1.00 88.81 93 VAL A CA 1
ATOM 768 C C . VAL A 1 93 ? -6.906 1.584 16.561 1.00 88.81 93 VAL A C 1
ATOM 770 O O . VAL A 1 93 ? -7.552 1.752 17.599 1.00 88.81 93 VAL A O 1
ATOM 773 N N . GLN A 1 94 ? -7.308 2.083 15.389 1.00 86.88 94 GLN A N 1
ATOM 774 C CA . GLN A 1 94 ? -8.557 2.834 15.234 1.00 86.88 94 GLN A CA 1
ATOM 775 C C . GLN A 1 94 ? -9.784 1.974 15.565 1.00 86.88 94 GLN A C 1
ATOM 777 O O . GLN A 1 94 ? -10.666 2.419 16.300 1.00 86.88 94 GLN A O 1
ATOM 782 N N . GLU A 1 95 ? -9.829 0.735 15.083 1.00 88.19 95 GLU A N 1
ATOM 783 C CA . GLU A 1 95 ? -10.929 -0.195 15.351 1.00 88.19 95 GLU A CA 1
ATOM 784 C C . GLU A 1 95 ? -11.017 -0.613 16.815 1.00 88.19 95 GLU A C 1
ATOM 786 O O . GLU A 1 95 ? -12.105 -0.597 17.392 1.00 88.19 95 GLU A O 1
ATOM 791 N N . ASP A 1 96 ? -9.884 -0.914 17.447 1.00 88.19 96 ASP A N 1
ATOM 792 C CA . ASP A 1 96 ? -9.830 -1.221 18.876 1.00 88.19 96 ASP A CA 1
ATOM 793 C C . ASP A 1 96 ? -10.309 -0.019 19.710 1.00 88.19 96 ASP A C 1
ATOM 795 O O . ASP A 1 96 ? -11.018 -0.176 20.709 1.00 88.19 96 ASP A O 1
ATOM 799 N N . GLY A 1 97 ? -9.976 1.203 19.279 1.00 84.56 97 GLY A N 1
ATOM 800 C CA . GLY A 1 97 ? -10.478 2.441 19.873 1.00 84.56 97 GLY A CA 1
ATOM 801 C C . GLY A 1 97 ? -11.992 2.616 19.718 1.00 84.56 97 GLY A C 1
ATOM 802 O O . GLY A 1 97 ? -12.672 2.981 20.681 1.00 84.56 97 GLY A O 1
ATOM 803 N N . LEU A 1 98 ? -12.537 2.333 18.532 1.00 84.31 98 LEU A N 1
ATOM 804 C CA . LEU A 1 98 ? -13.978 2.388 18.262 1.00 84.31 98 LEU A CA 1
ATOM 805 C C . LEU A 1 98 ? -14.746 1.342 19.072 1.00 84.31 98 LEU A C 1
ATOM 807 O O . LEU A 1 98 ? -15.775 1.666 19.665 1.00 84.31 98 LEU A O 1
ATOM 811 N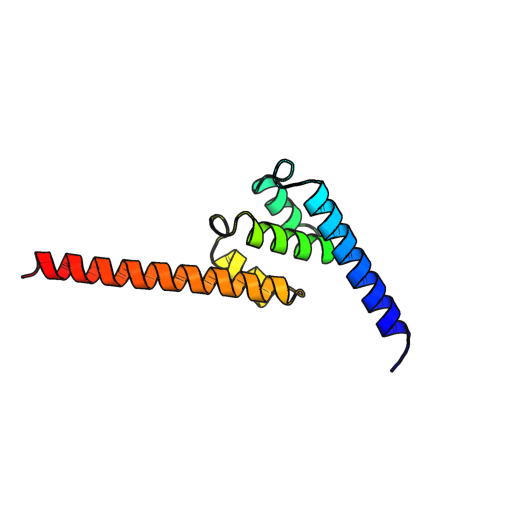 N . ARG A 1 99 ? -14.218 0.119 19.165 1.00 84.19 99 ARG A N 1
ATOM 812 C CA . ARG A 1 99 ? -14.816 -0.969 19.943 1.00 84.19 99 ARG A CA 1
ATOM 813 C C . ARG A 1 99 ? -14.929 -0.612 21.423 1.00 84.19 99 ARG A C 1
ATOM 815 O O . ARG A 1 99 ? -16.015 -0.703 21.982 1.00 84.19 99 ARG A O 1
ATOM 822 N N . LYS A 1 100 ? -13.855 -0.089 22.028 1.00 83.12 100 LYS A N 1
ATOM 823 C CA . LYS A 1 100 ? -13.879 0.379 23.427 1.00 83.12 100 LYS A CA 1
ATOM 824 C C . LYS A 1 100 ? -14.939 1.455 23.670 1.00 83.12 100 LYS A C 1
ATOM 826 O O . LYS A 1 100 ? -15.581 1.466 24.716 1.00 83.12 100 LYS A O 1
ATOM 831 N N . ARG A 1 101 ? -15.133 2.374 22.718 1.00 82.81 101 ARG A N 1
ATOM 832 C CA . ARG A 1 101 ? -16.182 3.402 22.822 1.00 82.81 101 ARG A CA 1
ATOM 833 C C . ARG A 1 101 ? -17.577 2.791 22.737 1.00 82.81 101 ARG A C 1
ATOM 835 O O . ARG A 1 101 ? -18.434 3.186 23.517 1.00 82.81 101 ARG A O 1
ATOM 842 N N . ALA A 1 102 ? -17.796 1.842 21.830 1.00 81.19 102 ALA A N 1
ATOM 843 C CA . ALA A 1 102 ? -19.073 1.147 21.706 1.00 81.19 102 ALA A CA 1
ATOM 844 C C . ALA A 1 102 ? -19.428 0.375 22.988 1.00 81.19 102 ALA A C 1
ATOM 846 O O . ALA A 1 102 ? -20.538 0.527 23.491 1.00 81.19 102 ALA A O 1
ATOM 847 N N . ASP A 1 103 ? -18.470 -0.357 23.563 1.00 83.94 103 ASP A N 1
ATOM 848 C CA . ASP A 1 103 ? -18.660 -1.100 24.816 1.00 83.94 103 ASP A CA 1
ATOM 849 C C . ASP A 1 103 ? -19.043 -0.158 25.975 1.00 83.94 103 ASP A C 1
ATOM 851 O O . ASP A 1 103 ? -19.975 -0.441 26.730 1.00 83.94 103 ASP A O 1
ATOM 855 N N . ASN A 1 104 ? -18.396 1.012 26.069 1.00 79.81 104 ASN A N 1
ATOM 856 C CA . ASN A 1 104 ? -18.734 2.035 27.065 1.00 79.81 104 ASN A CA 1
ATOM 857 C C . ASN A 1 104 ? -20.144 2.613 26.870 1.00 79.81 104 ASN A C 1
ATOM 859 O O . ASN A 1 104 ? -20.836 2.880 27.848 1.00 79.81 104 ASN A O 1
ATOM 863 N N . VAL A 1 105 ? -20.576 2.821 25.622 1.00 80.12 105 VAL A N 1
ATOM 864 C CA . VAL A 1 105 ? -21.930 3.311 25.323 1.00 80.12 105 VAL A CA 1
ATOM 865 C C . VAL A 1 105 ? -22.970 2.269 25.720 1.00 80.12 105 VAL A C 1
ATOM 867 O O . VAL A 1 105 ? -23.934 2.616 26.392 1.00 80.12 105 VAL A O 1
ATOM 870 N N . VAL A 1 106 ? -22.766 0.996 25.372 1.00 80.25 106 VAL A N 1
ATOM 871 C CA . VAL A 1 106 ? -23.677 -0.089 25.772 1.00 80.25 106 VAL A CA 1
ATOM 872 C C . VAL A 1 106 ? -23.791 -0.159 27.294 1.00 80.25 106 VAL A C 1
ATOM 874 O O . VAL A 1 106 ? -24.907 -0.174 27.806 1.00 80.25 106 VAL A O 1
ATOM 877 N N . ALA A 1 107 ? -22.666 -0.094 28.013 1.00 75.19 107 ALA A N 1
ATOM 878 C CA . ALA A 1 107 ? -22.651 -0.114 29.474 1.00 75.19 107 ALA A CA 1
ATOM 879 C C . ALA A 1 107 ? -23.474 1.025 30.110 1.00 75.19 107 ALA A C 1
ATOM 881 O O . ALA A 1 107 ? -24.079 0.815 31.158 1.00 75.19 107 ALA A O 1
ATOM 882 N N . LEU A 1 108 ? -23.545 2.203 29.476 1.00 76.31 108 LEU A N 1
ATOM 883 C CA . LEU A 1 108 ? -24.344 3.339 29.957 1.00 76.31 108 LEU A CA 1
ATOM 884 C C . LEU A 1 108 ? -25.857 3.141 29.789 1.00 76.31 108 LEU A C 1
ATOM 886 O O . LEU A 1 108 ? -26.621 3.742 30.534 1.00 76.31 108 LEU A O 1
ATOM 890 N N . PHE A 1 109 ? -26.292 2.330 28.821 1.00 72.06 109 PHE A N 1
ATOM 891 C CA . PHE A 1 109 ? -27.712 2.053 28.565 1.00 72.06 109 PHE A CA 1
ATOM 892 C C . PHE A 1 109 ? -28.215 0.766 29.233 1.00 72.06 109 PHE A C 1
ATOM 894 O O . PHE A 1 109 ? -29.414 0.495 29.211 1.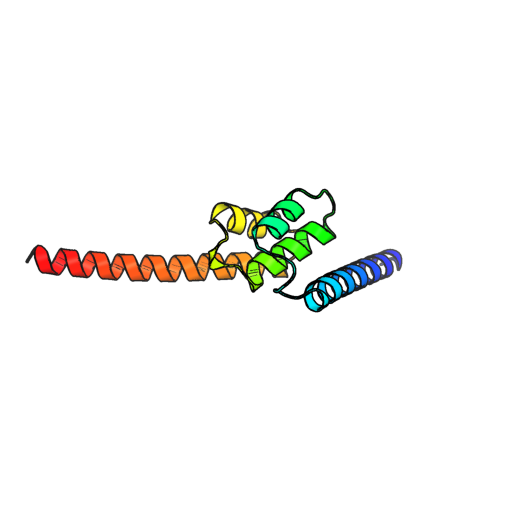00 72.06 109 PHE A O 1
ATOM 901 N N . THR A 1 110 ? -27.312 -0.036 29.800 1.00 73.44 110 THR A N 1
ATOM 902 C CA . THR A 1 110 ? -27.636 -1.277 30.519 1.00 73.44 110 THR A CA 1
ATOM 903 C C . THR A 1 110 ? -27.528 -1.157 32.045 1.00 73.44 110 THR A C 1
ATOM 905 O O . THR A 1 110 ? -27.726 -2.161 32.727 1.00 73.44 110 THR A O 1
ATOM 908 N N . CYS A 1 111 ? -27.197 0.030 32.571 1.00 52.12 111 CYS A N 1
ATOM 909 C CA . CYS A 1 111 ? -27.250 0.373 34.001 1.00 52.12 111 CYS A CA 1
ATOM 910 C C . CYS A 1 111 ? -28.542 1.132 34.320 1.00 52.12 111 CYS A C 1
ATOM 912 O O . CYS A 1 111 ? -29.080 0.916 35.428 1.00 52.12 111 CYS A O 1
#

Secondary structure (DSSP, 8-state):
--THHHHHHHHHHHHHHHHHHHHHHH-TTT--HHHHHHHTT-S-HHHHHHHHHHHHHH-TTTS-HHHHHHHHHH-S-HHHHHHHHHHHHHHHHHHHHHHHHHHHHHHHH--

Foldseek 3Di:
DDPVVVVVVVVLVVLLVVLLVVDVVCNPVNADPVNLVVQCPDPDLSSNLSSLVCCLVPVLVVDDLVNLVCQLPVRPDPVSNVSSVVSVVVVVVVVVVVVVVVVVVVVVVVD

pLDDT: mean 75.2, std 19.43, range [29.84, 96.88]

Radius of gyration: 19.14 Å; chains: 1; bounding box: 59×28×50 Å

Sequence (111 aa):
MDGKYSELFGIYHVTKILFQKTIERIGKENFDYDTLLGFLEHNNSSVLEGTRRILLLHYPEKLSRNMLYEFRDLSGDYDVQTMALGVLEERKVQEDGLRKRADNVVALFTC